Protein AF-A0A5D4M790-F1 (afdb_monomer_lite)

Organism: NCBI:txid218284

Secondary structure (DSSP, 8-state):
---S-TTEEEEEEEEEEEEETTEEEEEEEEEEEETTSS-EEEEEEEEEEEE-TT--EEEEEEPTTHHHHHHHHT-

Structure (mmCIF, N/CA/C/O backbone):
data_AF-A0A5D4M790-F1
#
_entry.id   AF-A0A5D4M790-F1
#
loop_
_atom_site.group_PDB
_atom_site.id
_atom_site.type_symbol
_atom_site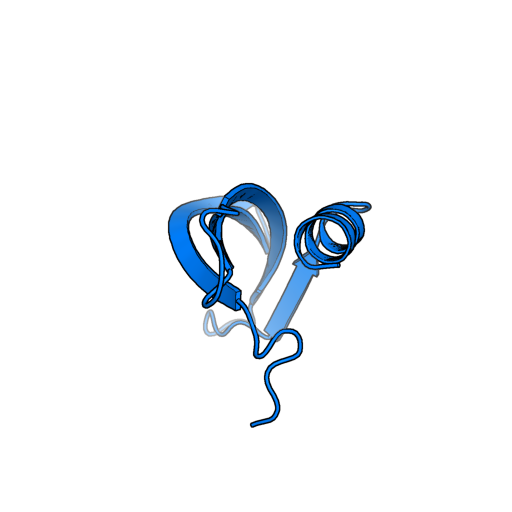.label_atom_id
_atom_site.label_alt_id
_atom_site.label_comp_id
_atom_site.label_asym_id
_atom_site.label_entity_id
_atom_site.label_seq_id
_atom_site.pdbx_PDB_ins_code
_atom_site.Cartn_x
_atom_site.Cartn_y
_atom_site.Cartn_z
_atom_site.occupancy
_atom_site.B_iso_or_equiv
_atom_site.auth_seq_id
_atom_site.auth_comp_id
_atom_site.auth_asym_id
_atom_site.auth_atom_id
_atom_site.pdbx_PDB_model_num
ATOM 1 N N . MET A 1 1 ? -9.621 -11.723 -15.918 1.00 39.03 1 MET A N 1
ATOM 2 C CA . MET A 1 1 ? -9.282 -10.486 -15.187 1.00 39.03 1 MET A CA 1
ATOM 3 C C . MET A 1 1 ? -8.385 -9.648 -16.078 1.00 39.03 1 MET A C 1
ATOM 5 O O . MET A 1 1 ? -7.449 -10.196 -16.643 1.00 39.03 1 MET A O 1
ATOM 9 N N . ARG A 1 2 ? -8.712 -8.373 -16.290 1.00 43.59 2 ARG A N 1
ATOM 10 C CA . ARG A 1 2 ? -7.869 -7.444 -17.049 1.00 43.59 2 ARG A CA 1
ATOM 11 C C . ARG A 1 2 ? -6.984 -6.756 -16.014 1.00 43.59 2 ARG A C 1
ATOM 13 O O . ARG A 1 2 ? -7.510 -6.020 -15.188 1.00 43.59 2 ARG A O 1
ATOM 20 N N . TYR A 1 3 ? -5.696 -7.088 -15.977 1.00 55.88 3 TYR A N 1
ATOM 21 C CA . TYR A 1 3 ? -4.755 -6.384 -15.107 1.00 55.88 3 TYR A CA 1
ATOM 22 C C . TYR A 1 3 ? -4.720 -4.917 -15.538 1.00 55.88 3 TYR A C 1
ATOM 24 O O . TYR A 1 3 ? -4.664 -4.645 -16.737 1.00 55.88 3 TYR A O 1
ATOM 32 N N . ALA A 1 4 ? -4.789 -3.988 -14.581 1.00 67.81 4 ALA A N 1
ATOM 33 C CA . ALA A 1 4 ? -4.697 -2.556 -14.876 1.00 67.81 4 ALA A CA 1
ATOM 34 C C . ALA A 1 4 ? -3.353 -2.202 -15.547 1.00 67.81 4 ALA A C 1
ATOM 36 O O . ALA A 1 4 ? -3.309 -1.293 -16.367 1.00 67.81 4 ALA A O 1
ATOM 37 N N . TYR A 1 5 ? -2.307 -2.996 -15.276 1.00 75.88 5 TYR A N 1
ATOM 38 C CA . TYR A 1 5 ? -0.950 -2.838 -15.802 1.00 75.88 5 TYR A CA 1
ATOM 39 C C . TYR A 1 5 ? -0.410 -4.191 -16.307 1.00 75.88 5 TYR A C 1
ATOM 41 O O . TYR A 1 5 ? 0.300 -4.884 -15.579 1.00 75.88 5 TYR A O 1
ATOM 49 N N . PRO A 1 6 ? -0.790 -4.640 -17.520 1.00 81.81 6 PRO A N 1
ATOM 50 C CA . PRO A 1 6 ? -0.423 -5.966 -18.030 1.00 81.81 6 PRO A CA 1
ATOM 51 C C . PRO A 1 6 ? 1.080 -6.123 -18.305 1.00 81.81 6 PRO A C 1
ATOM 53 O O . PRO A 1 6 ? 1.574 -7.253 -18.314 1.00 81.81 6 PRO A O 1
ATOM 56 N N . ASP A 1 7 ? 1.795 -5.014 -18.487 1.00 88.44 7 ASP A N 1
ATOM 57 C CA . ASP A 1 7 ? 3.217 -4.988 -18.849 1.00 88.44 7 ASP A CA 1
ATOM 58 C C . ASP A 1 7 ? 4.148 -5.029 -17.631 1.00 88.44 7 ASP A C 1
ATOM 60 O O . ASP A 1 7 ? 5.361 -5.159 -17.780 1.00 88.44 7 ASP A O 1
ATOM 64 N N . TYR A 1 8 ? 3.580 -4.977 -16.424 1.00 85.62 8 TYR A N 1
ATOM 65 C CA . TYR A 1 8 ? 4.313 -4.986 -15.165 1.00 85.62 8 TYR A CA 1
ATOM 66 C C . TYR A 1 8 ? 4.061 -6.283 -14.384 1.00 85.62 8 TYR A C 1
ATOM 68 O O . TYR A 1 8 ? 2.985 -6.886 -14.437 1.00 85.62 8 TYR A O 1
ATOM 76 N N . VAL A 1 9 ? 5.082 -6.732 -13.662 1.00 88.25 9 VAL A N 1
ATOM 77 C CA . VAL A 1 9 ? 5.001 -7.737 -12.600 1.00 88.25 9 VAL A CA 1
ATOM 78 C C . VAL A 1 9 ? 5.053 -6.982 -11.281 1.00 88.25 9 VAL A C 1
ATOM 80 O O . VAL A 1 9 ? 5.963 -6.185 -11.078 1.00 88.25 9 VAL A O 1
ATOM 83 N N . LEU A 1 10 ? 4.072 -7.220 -10.412 1.00 87.44 10 LEU A N 1
ATOM 84 C CA . LEU A 1 10 ? 4.013 -6.631 -9.077 1.00 87.44 10 LEU A CA 1
ATOM 85 C C . LEU A 1 10 ? 4.283 -7.717 -8.040 1.00 87.44 10 LEU A C 1
ATOM 87 O O . LEU A 1 10 ? 3.729 -8.814 -8.143 1.00 87.44 10 LEU A O 1
ATOM 91 N N . ALA A 1 11 ? 5.092 -7.397 -7.040 1.00 89.12 11 ALA A N 1
ATOM 92 C CA . ALA A 1 11 ? 5.311 -8.228 -5.869 1.00 89.12 11 ALA A CA 1
ATOM 93 C C . ALA A 1 11 ? 5.179 -7.376 -4.606 1.00 89.12 11 ALA A C 1
ATOM 95 O O . ALA A 1 11 ? 5.460 -6.182 -4.611 1.00 89.12 11 ALA A O 1
ATOM 96 N N . THR A 1 12 ? 4.703 -7.986 -3.527 1.00 88.75 12 THR A N 1
ATOM 97 C CA . THR A 1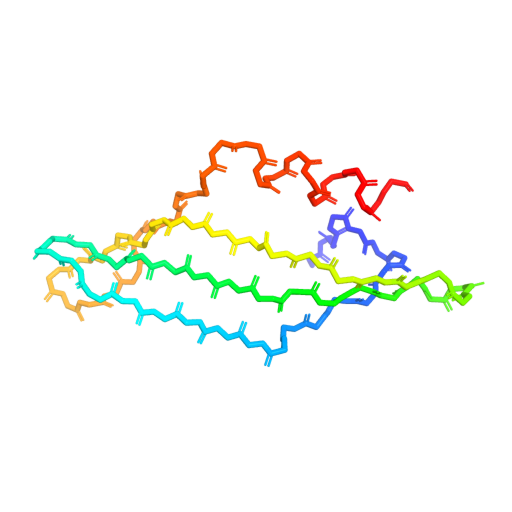 12 ? 4.664 -7.349 -2.210 1.00 88.75 12 THR A CA 1
ATOM 98 C C . THR A 1 12 ? 5.792 -7.933 -1.384 1.00 88.75 12 THR A C 1
ATOM 100 O O . THR A 1 12 ? 5.863 -9.153 -1.236 1.00 88.75 12 THR A O 1
ATOM 103 N N . GLU A 1 13 ? 6.679 -7.075 -0.893 1.00 86.06 13 GLU A N 1
ATOM 104 C CA . GLU A 1 13 ? 7.879 -7.502 -0.165 1.00 86.06 13 GLU A CA 1
ATOM 105 C C . GLU A 1 13 ? 7.616 -7.560 1.336 1.00 86.06 13 GLU A C 1
ATOM 107 O O . GLU A 1 13 ? 7.973 -8.532 1.999 1.00 86.06 13 GLU A O 1
ATOM 112 N N . GLU A 1 14 ? 6.901 -6.564 1.853 1.00 89.31 14 GLU A N 1
ATOM 113 C CA . GLU A 1 14 ? 6.555 -6.460 3.263 1.00 89.31 14 GLU A CA 1
ATOM 114 C C . GLU A 1 14 ? 5.148 -5.885 3.420 1.00 89.31 14 GLU A C 1
ATOM 116 O O . GLU A 1 14 ? 4.739 -4.998 2.666 1.00 89.31 14 GLU A O 1
ATOM 121 N N . ILE A 1 15 ? 4.404 -6.397 4.403 1.00 91.19 15 ILE A N 1
ATOM 122 C CA . ILE A 1 15 ? 3.130 -5.828 4.841 1.00 91.19 15 ILE A CA 1
ATOM 123 C C . ILE A 1 15 ? 3.185 -5.684 6.356 1.00 91.19 15 ILE A C 1
ATOM 125 O O . ILE A 1 15 ? 3.332 -6.676 7.071 1.00 91.19 15 ILE A O 1
ATOM 129 N N . THR A 1 16 ? 3.016 -4.462 6.841 1.00 93.38 16 THR A N 1
ATOM 130 C CA . THR A 1 16 ? 2.780 -4.174 8.250 1.00 93.38 16 THR A CA 1
ATOM 131 C C . THR A 1 16 ? 1.299 -3.902 8.464 1.00 93.38 16 THR A C 1
ATOM 133 O O . THR A 1 16 ? 0.653 -3.227 7.659 1.00 93.38 16 THR A O 1
ATOM 136 N N . LEU A 1 17 ? 0.754 -4.455 9.546 1.00 91.88 17 LEU A N 1
ATOM 137 C CA . LEU A 1 17 ? -0.573 -4.126 10.050 1.00 91.88 17 LEU A CA 1
ATOM 138 C C . LEU A 1 17 ? -0.437 -3.686 11.501 1.00 91.88 17 LEU A C 1
ATOM 140 O O . LEU A 1 17 ? 0.212 -4.372 12.292 1.00 91.88 17 LEU A O 1
ATOM 144 N N . GLU A 1 18 ? -1.080 -2.579 11.846 1.00 92.19 18 GLU A N 1
ATOM 145 C CA . GLU A 1 18 ? -1.212 -2.136 13.229 1.00 92.19 18 GLU A CA 1
ATOM 146 C C . GLU A 1 18 ? -2.697 -1.992 13.555 1.00 92.19 18 GLU A C 1
ATOM 148 O O . GLU A 1 18 ? -3.479 -1.438 12.783 1.00 92.19 18 GLU A O 1
ATOM 153 N N . GLU A 1 19 ? -3.098 -2.539 14.695 1.00 87.88 19 GLU A N 1
ATOM 154 C CA . GLU A 1 19 ? -4.466 -2.432 15.186 1.00 87.88 19 GLU A CA 1
ATOM 155 C C . GLU A 1 19 ? -4.669 -1.069 15.857 1.00 87.88 19 GLU A C 1
ATOM 157 O O . GLU A 1 19 ? -3.909 -0.675 16.744 1.00 87.88 19 GLU A O 1
ATOM 162 N N . ALA A 1 20 ? -5.699 -0.348 15.423 1.00 80.69 20 ALA A N 1
ATOM 163 C CA . ALA A 1 20 ? -6.266 0.810 16.099 1.00 80.69 20 ALA A CA 1
ATOM 164 C C . ALA A 1 20 ? -7.666 0.443 16.624 1.00 80.69 20 ALA A C 1
ATOM 166 O O . ALA A 1 20 ? -8.206 -0.592 16.249 1.00 80.69 20 ALA A O 1
ATOM 167 N N . GLU A 1 21 ? -8.253 1.281 17.487 1.00 79.44 21 GLU A N 1
ATOM 168 C CA . GLU A 1 21 ? -9.460 0.936 18.268 1.00 79.44 21 GLU A CA 1
ATOM 169 C C . GLU A 1 21 ? -10.576 0.257 17.450 1.00 79.44 21 GLU A C 1
ATOM 171 O O . GLU A 1 21 ? -11.092 -0.765 17.888 1.00 79.44 21 GLU A O 1
ATOM 176 N N . ASP A 1 22 ? -10.879 0.766 16.248 1.00 83.06 22 ASP A N 1
ATOM 177 C CA . ASP A 1 22 ? -11.974 0.267 15.397 1.00 83.06 22 ASP A CA 1
ATOM 178 C C . ASP A 1 22 ? -11.538 -0.079 13.954 1.00 83.06 22 ASP A C 1
ATOM 180 O O . ASP A 1 22 ? -12.375 -0.272 13.068 1.00 83.06 22 ASP A O 1
ATOM 184 N N . TYR A 1 23 ? -10.236 -0.069 13.655 1.00 86.00 23 TYR A N 1
ATOM 185 C CA . TYR A 1 23 ? -9.715 -0.308 12.303 1.00 86.00 23 TYR A CA 1
ATOM 186 C C . TYR A 1 23 ? -8.252 -0.749 12.340 1.00 86.00 23 TYR A C 1
ATOM 188 O O . TYR A 1 23 ? -7.553 -0.513 13.318 1.00 86.00 23 TYR A O 1
ATOM 196 N N . TYR A 1 24 ? -7.752 -1.316 11.244 1.00 90.88 24 TYR A N 1
ATOM 197 C CA . TYR A 1 24 ? -6.318 -1.578 11.097 1.00 90.88 24 TYR A CA 1
ATOM 198 C C . TYR A 1 24 ? -5.686 -0.521 10.203 1.00 90.88 24 TYR A C 1
ATOM 200 O O . TYR A 1 24 ? -6.225 -0.202 9.143 1.00 90.88 24 TYR A O 1
ATOM 208 N N . THR A 1 25 ? -4.530 0.007 10.579 1.00 93.06 25 THR A N 1
ATOM 209 C CA . THR A 1 25 ? -3.652 0.682 9.624 1.00 93.06 25 THR A CA 1
ATOM 210 C C . THR A 1 25 ? -2.799 -0.375 8.934 1.00 93.06 25 THR A C 1
ATOM 212 O O . THR A 1 25 ? -2.417 -1.382 9.531 1.00 93.06 25 THR A O 1
ATOM 215 N N . PHE A 1 26 ? -2.501 -0.166 7.657 1.00 92.19 26 PHE A N 1
ATOM 216 C CA . PHE A 1 26 ? -1.552 -1.004 6.937 1.00 92.19 26 PHE A CA 1
ATOM 217 C C . PHE A 1 26 ? -0.519 -0.154 6.213 1.00 92.19 26 PHE A C 1
ATOM 219 O O . PHE A 1 26 ? -0.824 0.939 5.722 1.00 92.19 26 PHE A O 1
ATOM 226 N N . ALA A 1 27 ? 0.683 -0.699 6.072 1.00 93.06 27 ALA A N 1
ATOM 227 C CA . ALA A 1 27 ? 1.630 -0.277 5.056 1.00 93.06 27 ALA A CA 1
ATOM 228 C C . ALA A 1 27 ? 2.129 -1.504 4.294 1.00 93.06 27 ALA A C 1
ATOM 230 O O . ALA A 1 27 ? 2.376 -2.550 4.882 1.00 93.06 27 ALA A O 1
ATOM 231 N N . ALA A 1 28 ? 2.253 -1.385 2.978 1.00 91.12 28 ALA A N 1
ATOM 232 C CA . ALA A 1 28 ? 2.800 -2.433 2.137 1.00 91.12 28 ALA A CA 1
ATOM 233 C C . ALA A 1 28 ? 3.879 -1.857 1.224 1.00 91.12 28 ALA A C 1
ATOM 235 O O . ALA A 1 28 ? 3.661 -0.843 0.553 1.00 91.12 28 ALA A O 1
ATOM 236 N N . GLU A 1 29 ? 5.032 -2.513 1.196 1.00 92.12 29 GLU A N 1
ATOM 237 C CA . GLU A 1 29 ? 6.069 -2.254 0.209 1.00 92.12 29 GLU A CA 1
ATOM 238 C C . GLU A 1 29 ? 5.801 -3.105 -1.029 1.00 92.12 29 GLU A C 1
ATOM 240 O O . GLU A 1 29 ? 5.706 -4.333 -0.962 1.00 92.12 29 GLU A O 1
ATOM 245 N N . VAL A 1 30 ? 5.625 -2.435 -2.164 1.00 89.44 30 VAL A N 1
ATOM 246 C CA . VAL A 1 30 ? 5.316 -3.069 -3.441 1.00 89.44 30 VAL A CA 1
ATOM 247 C C . VAL A 1 30 ? 6.470 -2.813 -4.393 1.00 89.44 30 VAL A C 1
ATOM 249 O O . VAL A 1 30 ? 6.784 -1.662 -4.703 1.00 89.44 30 VAL A O 1
ATOM 252 N N . SER A 1 31 ? 7.084 -3.886 -4.877 1.00 90.56 31 SER A N 1
ATOM 253 C CA . SER A 1 31 ? 8.033 -3.836 -5.976 1.00 90.56 31 SER A CA 1
ATOM 254 C C . SER A 1 31 ? 7.322 -4.045 -7.309 1.00 90.56 31 SER A C 1
ATOM 256 O O . SER A 1 31 ? 6.340 -4.785 -7.425 1.00 90.56 31 SER A O 1
ATOM 258 N N . TYR A 1 32 ? 7.805 -3.347 -8.333 1.00 88.69 32 TYR A N 1
ATOM 259 C CA . TYR A 1 32 ? 7.367 -3.510 -9.709 1.00 88.69 32 TYR A CA 1
ATOM 260 C C . TYR A 1 32 ? 8.563 -3.738 -10.624 1.00 88.69 32 TYR A C 1
ATOM 262 O O . TYR A 1 32 ? 9.630 -3.155 -10.438 1.00 88.69 32 TYR A O 1
ATOM 270 N N . ALA A 1 33 ? 8.358 -4.570 -11.638 1.00 89.81 33 ALA A N 1
ATOM 271 C CA . ALA A 1 33 ? 9.299 -4.777 -12.728 1.00 89.81 33 ALA A CA 1
ATOM 272 C C . ALA A 1 33 ? 8.542 -4.804 -14.055 1.00 89.81 33 ALA A C 1
ATOM 274 O O . ALA A 1 33 ? 7.537 -5.508 -14.195 1.00 89.81 33 ALA A O 1
ATOM 275 N N . LYS A 1 34 ? 9.009 -4.038 -15.037 1.00 89.56 34 LYS A N 1
ATOM 276 C CA . LYS A 1 34 ? 8.464 -4.055 -16.393 1.00 89.56 34 LYS A CA 1
ATOM 277 C C . LYS A 1 34 ? 8.967 -5.297 -17.118 1.00 89.56 34 LYS A C 1
ATOM 279 O O . LYS A 1 34 ? 10.132 -5.653 -17.025 1.00 89.56 34 LYS A O 1
ATOM 284 N N . LYS A 1 35 ? 8.092 -5.990 -17.843 1.00 88.19 35 LYS A N 1
ATOM 285 C CA . LYS A 1 35 ? 8.429 -7.294 -18.444 1.00 88.19 35 LYS A CA 1
ATOM 286 C C . LYS A 1 35 ? 9.452 -7.205 -19.574 1.00 88.19 35 LYS A C 1
ATOM 288 O O . LYS A 1 35 ? 10.196 -8.154 -19.789 1.00 88.19 35 LYS A O 1
ATOM 293 N N . GLU A 1 36 ? 9.448 -6.099 -20.313 1.00 88.81 36 GLU A N 1
ATOM 294 C CA . GLU A 1 36 ? 10.252 -5.924 -21.531 1.00 88.81 36 GLU A CA 1
ATOM 295 C C . GLU A 1 36 ? 11.441 -4.966 -21.347 1.00 88.81 36 GLU A C 1
ATOM 297 O O . GLU A 1 36 ? 12.083 -4.584 -22.325 1.00 88.81 36 GLU A O 1
ATOM 302 N N . SER A 1 37 ? 11.753 -4.561 -20.112 1.00 85.75 37 SER A N 1
ATOM 303 C CA . SER A 1 37 ? 12.913 -3.717 -19.815 1.00 85.75 37 SER A CA 1
ATOM 304 C C . SER A 1 37 ? 13.469 -3.982 -18.417 1.00 85.75 37 SER A C 1
ATOM 306 O O . SER A 1 37 ? 12.831 -4.627 -17.594 1.00 85.75 37 SER A O 1
ATOM 308 N N . AS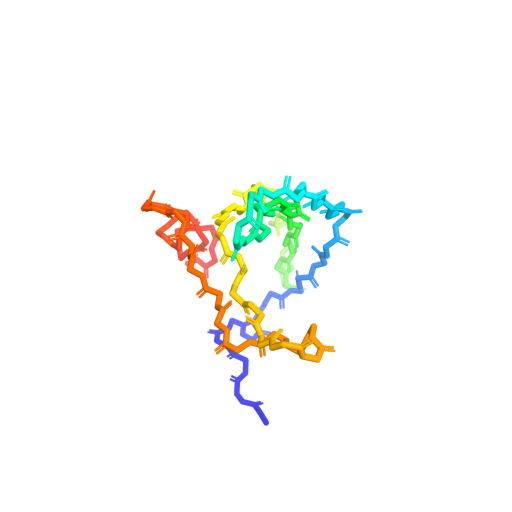P A 1 38 ? 14.640 -3.421 -18.124 1.00 85.31 38 ASP A N 1
ATOM 309 C CA . ASP A 1 38 ? 15.226 -3.431 -16.777 1.00 85.31 38 ASP A CA 1
ATOM 310 C C . ASP A 1 38 ? 14.601 -2.366 -15.845 1.00 85.31 38 ASP A C 1
ATOM 312 O O . ASP A 1 38 ? 15.138 -2.054 -14.781 1.00 85.31 38 ASP A O 1
ATOM 316 N N . GLU A 1 39 ? 13.473 -1.765 -16.246 1.00 87.06 39 GLU A N 1
ATOM 317 C CA . GLU A 1 39 ? 12.754 -0.782 -15.439 1.00 87.06 39 GLU A CA 1
ATOM 318 C C . GLU A 1 39 ? 12.097 -1.487 -14.253 1.00 87.06 39 GLU A C 1
ATOM 320 O O . GLU A 1 39 ? 11.209 -2.330 -14.404 1.00 87.06 39 GLU A O 1
ATOM 325 N N . SER A 1 40 ? 12.545 -1.128 -13.059 1.00 90.69 40 SER A N 1
ATOM 326 C CA . SER A 1 40 ? 12.015 -1.651 -11.813 1.00 90.69 40 SER A CA 1
ATOM 327 C C . SER A 1 40 ? 12.083 -0.592 -10.726 1.00 90.69 40 SER A C 1
ATOM 329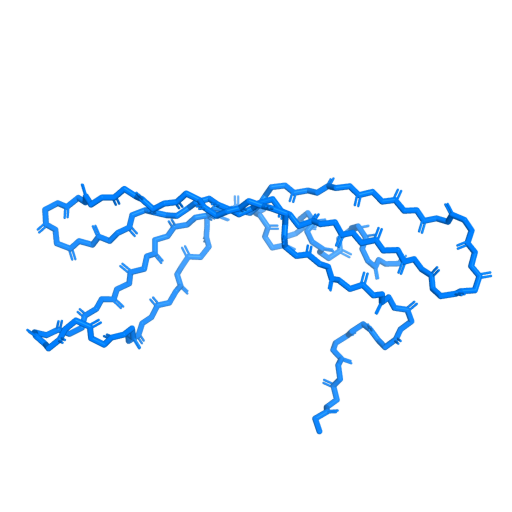 O O . SER A 1 40 ? 12.833 0.384 -10.821 1.00 90.69 40 SER A O 1
ATOM 331 N N .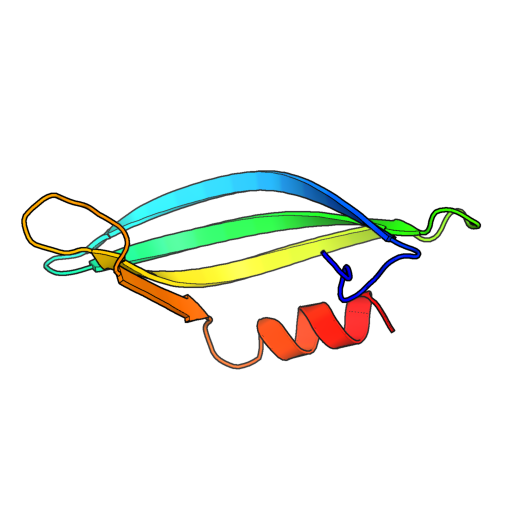 GLY A 1 41 ? 11.291 -0.783 -9.683 1.00 89.00 41 GLY A N 1
ATOM 332 C CA . GLY A 1 41 ? 11.313 0.087 -8.524 1.00 89.00 41 GLY A CA 1
ATOM 333 C C . GLY A 1 41 ? 10.457 -0.448 -7.395 1.00 89.00 41 GLY A C 1
ATOM 334 O O . GLY A 1 41 ? 9.778 -1.465 -7.526 1.00 89.00 41 GLY A O 1
ATOM 335 N N . THR A 1 42 ? 10.485 0.270 -6.282 1.00 89.50 42 THR A N 1
ATOM 336 C CA . THR A 1 42 ? 9.654 -0.004 -5.115 1.00 89.50 42 THR A CA 1
ATOM 337 C C . THR A 1 42 ? 8.869 1.241 -4.742 1.00 89.50 42 THR A C 1
ATOM 339 O O . THR A 1 42 ? 9.296 2.376 -4.978 1.00 89.50 42 THR A O 1
ATOM 342 N N . PHE A 1 43 ? 7.685 1.042 -4.180 1.00 86.31 43 PHE A N 1
ATOM 343 C CA . PHE A 1 43 ? 6.911 2.110 -3.571 1.00 86.31 43 PHE A CA 1
ATOM 344 C C . PHE A 1 43 ? 6.134 1.573 -2.377 1.00 86.31 43 PHE A C 1
ATOM 346 O O . PHE A 1 43 ? 5.671 0.434 -2.357 1.00 86.31 43 PHE A O 1
ATOM 353 N N . THR A 1 44 ? 5.959 2.429 -1.379 1.00 88.69 44 THR A N 1
ATOM 354 C CA . THR A 1 44 ? 5.151 2.115 -0.205 1.00 88.69 44 THR A CA 1
ATOM 355 C C . THR A 1 44 ? 3.741 2.653 -0.393 1.00 88.69 44 THR A C 1
ATOM 357 O O . THR A 1 44 ? 3.553 3.849 -0.638 1.00 88.69 44 THR A O 1
ATOM 360 N N . ILE A 1 45 ? 2.747 1.788 -0.222 1.00 88.75 45 ILE A N 1
ATOM 361 C CA . ILE A 1 45 ? 1.342 2.171 -0.068 1.00 88.75 45 ILE A CA 1
ATOM 362 C C . ILE A 1 45 ? 0.945 2.030 1.392 1.00 88.75 45 ILE A C 1
ATOM 364 O O . ILE A 1 45 ? 1.430 1.150 2.092 1.00 88.75 45 ILE A O 1
ATOM 368 N N . ASN A 1 46 ? 0.062 2.899 1.862 1.00 92.06 46 ASN A N 1
ATOM 369 C CA . ASN A 1 46 ? -0.506 2.779 3.195 1.00 92.06 46 ASN A CA 1
ATOM 370 C C . ASN A 1 46 ? -1.938 3.298 3.226 1.00 92.06 46 ASN A C 1
ATOM 372 O O . ASN A 1 46 ? -2.382 4.021 2.323 1.00 92.06 46 ASN A O 1
ATOM 376 N N . GLY A 1 47 ? -2.660 2.896 4.260 1.00 91.81 47 GLY A N 1
ATOM 377 C CA . GLY A 1 47 ? -4.058 3.235 4.433 1.00 91.81 47 GLY A CA 1
ATOM 378 C C . GLY A 1 47 ? -4.676 2.527 5.624 1.00 91.81 47 GLY A C 1
ATOM 379 O O . GLY A 1 47 ? -3.971 2.008 6.487 1.00 91.81 47 GLY A O 1
ATOM 380 N N . ASN A 1 48 ? -6.003 2.480 5.617 1.00 93.31 48 ASN A N 1
ATOM 381 C CA . ASN A 1 48 ? -6.810 1.859 6.654 1.00 93.31 48 ASN A CA 1
ATOM 382 C C . ASN A 1 48 ? -7.597 0.680 6.079 1.00 93.31 48 ASN A C 1
ATOM 384 O O . ASN A 1 48 ? -8.077 0.738 4.945 1.00 93.31 48 ASN A O 1
ATOM 388 N N . ILE A 1 49 ? -7.751 -0.369 6.873 1.00 92.88 49 ILE A N 1
ATOM 389 C CA . ILE A 1 49 ? -8.583 -1.536 6.606 1.00 92.88 49 ILE A CA 1
ATOM 390 C C . ILE A 1 49 ? -9.761 -1.477 7.571 1.00 92.88 49 ILE A C 1
ATOM 392 O O . ILE A 1 49 ? -9.583 -1.341 8.782 1.00 92.88 49 ILE A O 1
ATOM 396 N N . GLN A 1 50 ? -10.960 -1.587 7.015 1.00 91.00 50 GLN A N 1
ATOM 397 C CA . GLN A 1 50 ? -12.193 -1.756 7.768 1.00 91.00 50 GLN A CA 1
ATOM 398 C C . GLN A 1 50 ? -12.564 -3.232 7.773 1.00 91.00 50 GLN A C 1
ATOM 400 O O . GLN A 1 50 ? -12.528 -3.885 6.723 1.00 91.00 50 GLN A O 1
ATOM 405 N N . THR A 1 51 ? -12.929 -3.740 8.944 1.00 89.06 51 THR A N 1
ATOM 406 C CA . THR A 1 51 ? -13.420 -5.104 9.130 1.00 89.06 51 THR A CA 1
ATOM 407 C C . THR A 1 51 ? -14.832 -5.091 9.702 1.00 89.06 51 THR A C 1
ATOM 409 O O . THR A 1 51 ? -15.243 -4.110 10.320 1.00 89.06 51 THR A O 1
ATOM 412 N N . ASP A 1 52 ? -15.600 -6.152 9.470 1.00 88.75 52 ASP A N 1
ATOM 413 C CA . ASP A 1 52 ? -16.833 -6.400 10.224 1.00 88.75 52 ASP A CA 1
ATOM 414 C C . ASP A 1 52 ? -16.547 -7.060 11.587 1.00 88.75 52 ASP A C 1
ATOM 416 O O . ASP A 1 52 ? -15.393 -7.266 11.971 1.00 88.75 52 ASP A O 1
ATOM 420 N N . GLU A 1 53 ? -17.611 -7.384 12.330 1.00 86.12 53 GLU A N 1
ATOM 421 C CA . GLU A 1 53 ? -17.538 -8.032 13.648 1.00 86.12 53 GLU A CA 1
ATOM 422 C C . GLU A 1 53 ? -16.897 -9.435 13.608 1.00 86.12 53 GLU A C 1
ATOM 424 O O . GLU A 1 53 ? -16.446 -9.931 14.639 1.00 86.12 53 GLU A O 1
ATOM 429 N N . GLU A 1 54 ? -16.831 -10.075 12.435 1.00 89.00 54 GLU A N 1
ATOM 430 C CA . GLU A 1 54 ? -16.189 -11.380 12.230 1.00 89.00 54 GLU A CA 1
ATOM 431 C C . GLU A 1 54 ? -14.716 -11.243 11.794 1.00 89.00 54 GLU A C 1
ATOM 433 O O . GLU A 1 54 ? -14.028 -12.245 11.586 1.00 89.00 54 GLU A O 1
ATOM 438 N N . GLY A 1 55 ? -14.210 -10.009 11.671 1.00 83.19 55 GLY A N 1
ATOM 439 C CA . GLY A 1 55 ? -12.851 -9.714 11.219 1.00 83.19 55 GLY A CA 1
ATOM 440 C C . GLY A 1 55 ? -12.673 -9.807 9.700 1.00 83.19 55 GLY A C 1
ATOM 441 O O . GLY A 1 55 ? -11.541 -9.823 9.212 1.00 83.19 55 GLY A O 1
ATOM 442 N N . VAL A 1 56 ? -13.761 -9.875 8.926 1.00 89.44 56 VAL A N 1
ATOM 443 C CA . VAL A 1 56 ? -13.697 -9.920 7.462 1.00 89.44 56 VAL A CA 1
ATOM 444 C C . VAL A 1 56 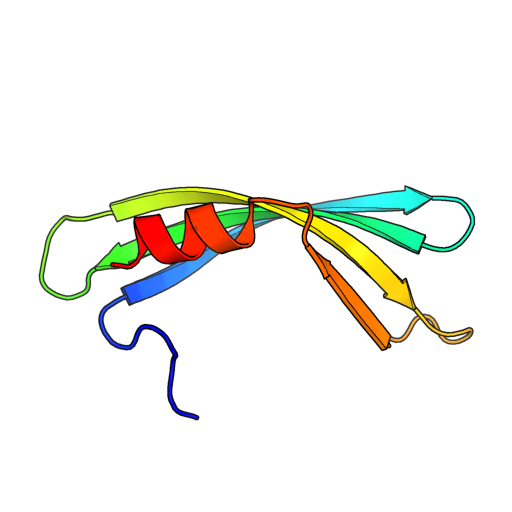? -13.469 -8.514 6.926 1.00 89.44 56 VAL A C 1
ATOM 446 O O . VAL A 1 56 ? -14.154 -7.572 7.313 1.00 89.44 56 VAL A O 1
ATOM 449 N N . ILE A 1 57 ? -12.517 -8.360 6.001 1.00 89.62 57 ILE A N 1
ATOM 450 C CA . ILE A 1 57 ? -12.230 -7.071 5.360 1.00 89.62 57 ILE A CA 1
ATOM 451 C C . ILE A 1 57 ? -13.443 -6.622 4.540 1.00 89.62 57 ILE A C 1
ATOM 453 O O . ILE A 1 57 ? -13.787 -7.236 3.529 1.00 89.62 57 ILE A O 1
ATOM 457 N N . THR A 1 58 ? -14.048 -5.508 4.942 1.00 91.31 58 THR A N 1
ATOM 458 C CA . THR A 1 58 ? -15.185 -4.878 4.257 1.00 91.31 58 THR A CA 1
ATOM 459 C C . THR A 1 58 ? -14.771 -3.658 3.439 1.00 91.31 58 THR A C 1
ATOM 461 O O . THR A 1 58 ? -15.483 -3.269 2.511 1.00 91.31 58 THR A O 1
ATOM 464 N N . GLY A 1 59 ? -13.599 -3.079 3.718 1.00 88.44 59 GLY A N 1
ATOM 465 C CA . GLY A 1 59 ? -13.091 -1.924 2.987 1.00 88.44 59 GLY A CA 1
ATOM 466 C C . GLY A 1 59 ? -11.593 -1.699 3.158 1.00 88.44 59 GLY A C 1
ATOM 467 O O . GLY A 1 59 ? -11.010 -2.016 4.190 1.00 88.44 59 GLY A O 1
ATOM 468 N N . ILE A 1 60 ? -10.974 -1.118 2.130 1.00 89.94 60 ILE A N 1
ATOM 469 C CA . ILE A 1 60 ? -9.590 -0.635 2.158 1.00 89.94 60 ILE A CA 1
ATOM 470 C C . ILE A 1 60 ? -9.606 0.816 1.687 1.00 89.94 60 ILE A C 1
ATOM 472 O O . ILE A 1 60 ? -10.066 1.114 0.584 1.00 89.94 60 ILE A O 1
ATOM 476 N N . GLN A 1 61 ? -9.095 1.722 2.515 1.00 89.94 61 GLN A N 1
ATOM 477 C CA . GLN A 1 61 ? -8.996 3.142 2.210 1.00 89.94 61 GLN A CA 1
ATOM 478 C C . GLN A 1 61 ? -7.531 3.567 2.167 1.00 89.94 61 GLN A C 1
ATOM 480 O O . GLN A 1 61 ? -6.878 3.707 3.197 1.00 89.94 61 GLN A O 1
ATOM 485 N N . TYR A 1 62 ? -7.016 3.814 0.965 1.00 88.44 62 TYR A N 1
ATOM 486 C CA . TYR A 1 62 ? -5.660 4.326 0.777 1.00 88.44 62 TYR A CA 1
ATOM 487 C C . TYR A 1 62 ? -5.535 5.771 1.265 1.00 88.44 62 TYR A C 1
ATOM 489 O O . TYR A 1 62 ? -6.422 6.599 1.036 1.00 88.44 62 TYR A O 1
ATOM 497 N N . HIS A 1 63 ? -4.401 6.105 1.878 1.00 88.19 63 HIS A N 1
ATOM 498 C CA . HIS A 1 63 ? -4.088 7.494 2.187 1.00 88.19 63 HIS A CA 1
ATOM 499 C C . HIS A 1 63 ? -3.915 8.323 0.908 1.00 88.19 63 HIS A C 1
ATOM 501 O O . HIS A 1 63 ? -3.481 7.840 -0.145 1.00 88.19 63 HIS A O 1
ATOM 507 N N . LYS A 1 64 ? -4.263 9.611 1.004 1.00 82.12 64 LYS A N 1
ATOM 508 C CA . LYS A 1 64 ? -4.239 10.541 -0.128 1.00 82.12 64 LYS A CA 1
ATOM 509 C C . LYS A 1 64 ? -2.855 10.570 -0.789 1.00 82.12 64 LYS A C 1
ATOM 511 O O . LYS A 1 64 ? -1.838 10.681 -0.111 1.00 82.12 64 LYS A O 1
ATOM 516 N N . GLY A 1 65 ? -2.835 10.494 -2.118 1.00 78.06 65 GLY A N 1
ATOM 517 C CA . GLY A 1 65 ? -1.614 10.539 -2.927 1.00 78.06 65 GLY A CA 1
ATOM 518 C C . GLY A 1 65 ? -0.869 9.206 -3.059 1.00 78.06 65 GLY A C 1
ATOM 519 O O . GLY A 1 65 ? 0.034 9.110 -3.883 1.00 78.06 65 GLY A O 1
ATOM 520 N N . GLN A 1 66 ? -1.244 8.152 -2.320 1.00 76.94 66 GLN A N 1
ATOM 521 C CA . GLN A 1 66 ? -0.595 6.840 -2.474 1.00 76.94 66 GLN A CA 1
ATOM 522 C C . GLN A 1 66 ? -0.996 6.152 -3.782 1.00 76.94 66 GLN A C 1
ATOM 524 O O . GLN A 1 66 ? -0.155 5.576 -4.467 1.00 76.94 66 GLN A O 1
ATOM 529 N N . TYR A 1 67 ? -2.261 6.289 -4.178 1.00 70.19 67 TYR A N 1
ATOM 530 C CA . TYR A 1 67 ? -2.737 5.789 -5.467 1.00 70.19 67 TYR A CA 1
ATOM 531 C C . TYR A 1 67 ? -2.113 6.553 -6.652 1.00 70.19 67 TYR A C 1
ATOM 533 O O . TYR A 1 67 ? -1.737 5.953 -7.650 1.00 70.19 67 TYR A O 1
ATOM 541 N N . GLU A 1 68 ? -1.889 7.863 -6.522 1.00 77.00 68 GLU A N 1
ATOM 542 C CA . GLU A 1 68 ? -1.223 8.670 -7.559 1.00 77.00 68 GLU A CA 1
ATOM 543 C C . GLU A 1 68 ? 0.252 8.273 -7.745 1.00 77.00 68 GLU A C 1
ATOM 545 O O . GLU A 1 68 ? 0.763 8.294 -8.864 1.00 77.00 68 GLU A O 1
ATOM 550 N N . LYS A 1 69 ? 0.947 7.880 -6.666 1.00 71.25 69 LYS A N 1
ATOM 551 C CA . LYS A 1 69 ? 2.309 7.326 -6.757 1.00 71.25 69 LYS A CA 1
ATOM 552 C C . LYS A 1 69 ? 2.331 6.008 -7.525 1.00 71.25 69 LYS A C 1
ATOM 554 O O . LYS A 1 69 ? 3.194 5.848 -8.381 1.00 71.25 69 LYS A O 1
ATOM 559 N N . LEU A 1 70 ? 1.374 5.114 -7.256 1.00 72.25 70 LEU A N 1
ATOM 560 C CA . LEU A 1 70 ? 1.194 3.868 -8.007 1.00 72.25 70 LEU A CA 1
ATOM 561 C C . LEU A 1 70 ? 0.960 4.161 -9.497 1.00 72.25 70 LEU A C 1
ATOM 563 O O . LEU A 1 70 ? 1.660 3.617 -10.345 1.00 72.25 70 LEU A O 1
ATOM 567 N N . GLU A 1 71 ? 0.024 5.057 -9.821 1.00 73.56 71 GLU A N 1
ATOM 568 C CA . GLU A 1 71 ? -0.266 5.403 -11.215 1.00 73.56 71 GLU A CA 1
ATOM 569 C C . GLU A 1 71 ? 0.929 6.035 -11.932 1.00 73.56 71 GLU A C 1
ATOM 571 O O . GLU A 1 71 ? 1.111 5.801 -13.120 1.00 73.56 71 GLU A O 1
ATOM 576 N N . ASN A 1 72 ? 1.740 6.843 -11.248 1.00 76.31 72 ASN A N 1
ATOM 577 C CA . ASN A 1 72 ? 2.923 7.452 -11.856 1.00 76.31 72 ASN A CA 1
ATOM 578 C C . ASN A 1 72 ? 4.095 6.475 -12.004 1.00 76.31 72 ASN A C 1
ATOM 580 O O . ASN A 1 72 ? 4.890 6.651 -12.920 1.00 76.31 72 ASN A O 1
ATOM 584 N N . ALA A 1 73 ? 4.205 5.471 -11.132 1.00 69.88 73 ALA A N 1
ATOM 585 C CA . ALA A 1 73 ? 5.243 4.444 -11.217 1.00 69.88 73 ALA A CA 1
ATOM 586 C C . ALA A 1 73 ? 4.989 3.426 -12.342 1.00 69.88 73 ALA A C 1
ATOM 588 O O . ALA A 1 73 ? 5.930 2.817 -12.834 1.00 69.88 73 ALA A O 1
ATOM 589 N N . LEU A 1 74 ? 3.728 3.239 -12.741 1.00 73.88 74 LEU A N 1
ATOM 590 C CA . LEU A 1 74 ? 3.311 2.224 -13.716 1.00 73.88 74 LEU A CA 1
ATOM 591 C C . LEU A 1 74 ? 2.837 2.823 -15.058 1.00 73.88 74 LEU A C 1
ATOM 593 O O . LEU A 1 74 ? 2.107 2.163 -15.802 1.00 73.88 74 LEU A O 1
ATOM 597 N N . LYS A 1 75 ? 3.195 4.084 -15.334 1.00 68.31 75 LYS A N 1
ATOM 598 C CA . LYS A 1 75 ? 2.830 4.839 -16.548 1.00 68.31 75 LYS A CA 1
ATOM 599 C C . LYS A 1 75 ? 3.793 4.627 -17.711 1.00 68.31 75 LYS A C 1
ATOM 601 O O . LYS A 1 75 ? 5.011 4.496 -17.473 1.00 68.31 75 LYS A O 1
#

Sequence (75 aa):
MRYAYPDYVLATEEITLEEAEDYYTFAAEVSYAKKESDESGTFTINGNIQTDEEGVITGIQYHKGQYEKLENALK

pLDDT: mean 84.31, std 10.32, range [39.03, 93.38]

Radius of gyration: 14.31 Å; chains: 1; bounding box: 33×22×40 Å

Foldseek 3Di:
DDPPQPQKDKDWDDKDWDDDPQWIKIKIKMKIQGNPDRQIDIDIWIFIFGADPVRHTPDTDTDPCRVVVVVVSRD